Protein AF-Q12Z84-F1 (afdb_monomer)

Foldseek 3Di:
DPVVVLVVLLVQLQVQLVVCVVVVHRSVVSSVVSNVVPVVSVVCSPVVDD

Secondary structure (DSSP, 8-state):
--HHHHHHHHHHHHHHHHHHHHTTS-HHHHHHHHHHHTHHHHHHHHHT--

Solvent-accessible surface area (backbone atoms only — not comparable to full-atom values): 2784 Å² total; per-residue (Å²): 138,66,66,65,58,61,51,51,44,53,51,51,13,52,52,48,17,53,59,30,42,79,66,79,40,68,25,68,59,43,27,53,44,12,64,76,51,37,72,57,34,54,48,48,62,67,73,64,71,125

Mean predicted aligned error: 7.3 Å

Structure (mmCIF, N/CA/C/O backbone):
data_AF-Q12Z84-F1
#
_entry.id   AF-Q12Z84-F1
#
loop_
_atom_site.group_PDB
_atom_site.id
_atom_site.type_symbol
_atom_site.label_atom_id
_atom_site.label_alt_id
_atom_site.label_comp_id
_atom_site.label_asym_id
_atom_site.label_entity_id
_atom_site.label_seq_id
_atom_site.pdbx_PDB_ins_code
_atom_site.Cartn_x
_atom_site.Cartn_y
_atom_site.Cartn_z
_atom_site.occupancy
_atom_site.B_iso_or_equiv
_atom_site.auth_seq_id
_atom_site.auth_comp_id
_atom_site.auth_asym_id
_atom_site.auth_atom_id
_atom_site.pdbx_PDB_model_num
ATOM 1 N N . MET A 1 1 ? 9.686 1.073 -20.825 1.00 48.91 1 MET A N 1
ATOM 2 C CA . MET A 1 1 ? 9.993 1.818 -19.584 1.00 48.91 1 MET A CA 1
ATOM 3 C C . MET A 1 1 ? 8.908 1.449 -18.568 1.00 48.91 1 MET A C 1
ATOM 5 O O . MET A 1 1 ? 8.058 2.259 -18.248 1.00 48.91 1 MET A O 1
ATOM 9 N N . GLU A 1 2 ? 8.877 0.178 -18.148 1.00 55.31 2 GLU A N 1
ATOM 10 C CA . GLU A 1 2 ? 7.692 -0.458 -17.525 1.00 55.31 2 GLU A CA 1
ATOM 11 C C . GLU A 1 2 ? 7.819 -0.625 -15.996 1.00 55.31 2 GLU A C 1
ATOM 13 O O . GLU A 1 2 ? 6.827 -0.789 -15.293 1.00 55.31 2 GLU A O 1
ATOM 18 N N . GLN A 1 3 ? 9.038 -0.558 -15.441 1.00 55.97 3 GLN A N 1
ATOM 19 C CA . GLN A 1 3 ? 9.274 -0.884 -14.026 1.00 55.97 3 GLN A CA 1
ATOM 20 C C . GLN A 1 3 ? 8.735 0.165 -13.041 1.00 55.97 3 GLN A C 1
ATOM 22 O O . GLN A 1 3 ? 8.368 -0.181 -11.918 1.00 55.97 3 GLN A O 1
ATOM 27 N N . SER A 1 4 ? 8.613 1.429 -13.456 1.00 58.84 4 SER A N 1
ATOM 28 C CA . SER A 1 4 ? 8.052 2.487 -12.604 1.00 58.84 4 SER A CA 1
ATOM 29 C C . SER A 1 4 ? 6.572 2.280 -12.287 1.00 58.84 4 SER A C 1
ATOM 31 O O . SER A 1 4 ? 6.134 2.692 -11.218 1.00 58.84 4 SER A O 1
ATOM 33 N N . TYR A 1 5 ? 5.806 1.622 -13.165 1.00 60.78 5 TYR A N 1
ATOM 34 C CA . TYR A 1 5 ? 4.382 1.372 -12.927 1.00 60.78 5 TYR A CA 1
ATOM 35 C C . TYR A 1 5 ? 4.159 0.333 -11.825 1.00 60.78 5 TYR A C 1
ATOM 37 O O . TYR A 1 5 ? 3.336 0.556 -10.940 1.00 60.78 5 TYR A O 1
ATOM 45 N N . ALA A 1 6 ? 4.934 -0.756 -11.819 1.00 61.84 6 ALA A N 1
ATOM 46 C CA . ALA A 1 6 ? 4.848 -1.786 -10.781 1.00 61.84 6 ALA A CA 1
ATOM 47 C C . ALA A 1 6 ? 5.278 -1.252 -9.401 1.00 61.84 6 ALA A C 1
ATOM 49 O O . ALA A 1 6 ? 4.618 -1.516 -8.395 1.00 61.84 6 ALA A O 1
ATOM 50 N N . VAL A 1 7 ? 6.343 -0.442 -9.358 1.00 72.69 7 VAL A N 1
ATOM 51 C CA . VAL A 1 7 ? 6.797 0.217 -8.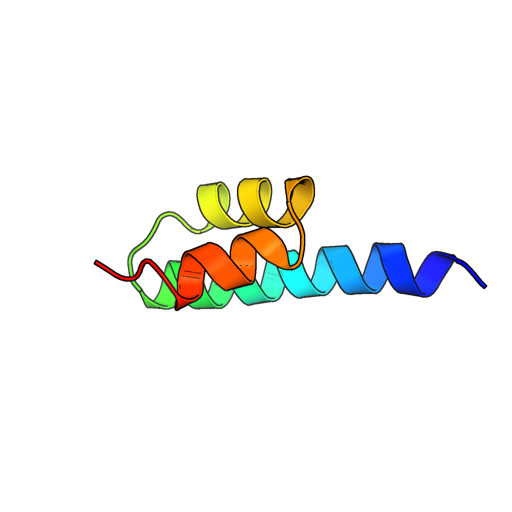121 1.00 72.69 7 VAL A CA 1
ATOM 52 C C . VAL A 1 7 ? 5.783 1.270 -7.659 1.00 72.69 7 VAL A C 1
ATOM 54 O O . VAL A 1 7 ? 5.409 1.280 -6.489 1.00 72.69 7 VAL A O 1
ATOM 57 N N . GLY A 1 8 ? 5.265 2.098 -8.572 1.00 79.81 8 GLY A N 1
ATOM 58 C CA . GLY A 1 8 ? 4.245 3.105 -8.267 1.00 79.81 8 GLY A CA 1
ATOM 59 C C . GLY A 1 8 ? 2.953 2.500 -7.712 1.00 79.81 8 GLY A C 1
ATOM 60 O O . GLY A 1 8 ? 2.384 3.027 -6.757 1.00 79.81 8 GLY A O 1
ATOM 61 N N . TRP A 1 9 ? 2.531 1.349 -8.238 1.00 82.81 9 TRP A N 1
ATOM 62 C CA . TRP A 1 9 ? 1.368 0.607 -7.747 1.00 82.81 9 TRP A CA 1
ATOM 63 C C . TRP A 1 9 ? 1.587 0.041 -6.337 1.00 82.81 9 TRP A C 1
ATOM 65 O O . TRP A 1 9 ? 0.717 0.174 -5.475 1.00 82.81 9 TRP A O 1
ATOM 75 N N . GLY A 1 10 ? 2.761 -0.541 -6.06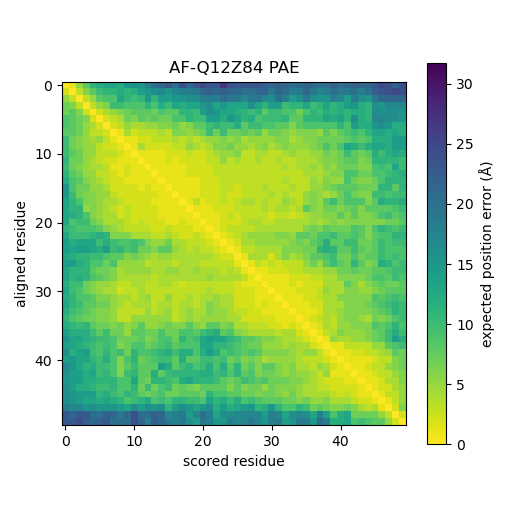3 1.00 81.31 10 GLY A N 1
ATOM 76 C CA . GLY A 1 10 ? 3.118 -1.033 -4.727 1.00 81.31 10 GLY A CA 1
ATOM 77 C C . GLY A 1 10 ? 3.186 0.086 -3.683 1.00 81.31 10 GLY A C 1
ATOM 78 O O . GLY A 1 10 ? 2.656 -0.055 -2.579 1.00 81.31 10 GLY A O 1
ATOM 79 N N . THR A 1 11 ? 3.764 1.236 -4.043 1.00 85.25 11 THR A N 1
ATOM 80 C CA . THR A 1 11 ? 3.803 2.423 -3.177 1.00 85.25 11 THR A CA 1
ATOM 81 C C . THR A 1 11 ? 2.403 2.980 -2.907 1.00 85.25 11 THR A C 1
ATOM 83 O O . THR A 1 11 ? 2.088 3.284 -1.756 1.00 85.25 11 THR A O 1
ATOM 86 N N . LEU A 1 12 ? 1.532 3.060 -3.920 1.00 84.12 12 LEU A N 1
ATOM 87 C CA . LEU A 1 12 ? 0.130 3.464 -3.747 1.00 84.12 12 LEU A CA 1
ATOM 88 C C . LEU A 1 12 ? -0.623 2.523 -2.801 1.00 84.12 12 LEU A C 1
ATOM 90 O O . LEU A 1 12 ? -1.348 2.992 -1.922 1.00 84.12 12 LEU A O 1
ATOM 94 N N . ALA A 1 13 ? -0.411 1.209 -2.927 1.00 84.44 13 ALA A N 1
ATOM 95 C CA . ALA A 1 13 ? -1.001 0.236 -2.017 1.00 84.44 13 ALA A CA 1
ATOM 96 C C .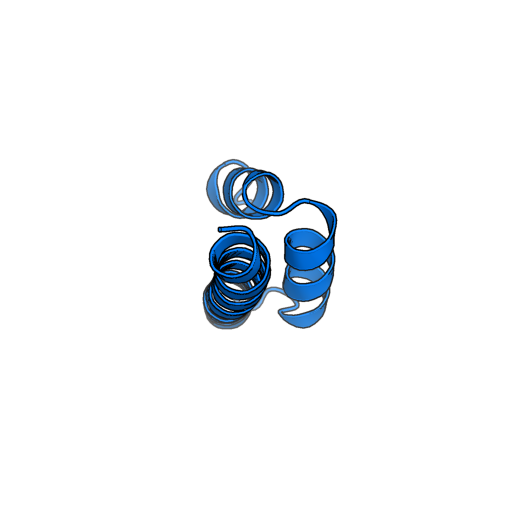 ALA A 1 13 ? -0.537 0.470 -0.573 1.00 84.44 13 ALA A C 1
ATOM 98 O O . ALA A 1 13 ? -1.373 0.517 0.325 1.00 84.44 13 ALA A O 1
ATOM 99 N N . LEU A 1 14 ? 0.757 0.709 -0.337 1.00 86.25 14 LEU A N 1
ATOM 100 C CA . LEU A 1 14 ? 1.276 1.022 1.000 1.00 86.25 14 LEU A CA 1
ATOM 101 C C . LEU A 1 14 ? 0.685 2.321 1.571 1.00 86.25 14 LEU A C 1
ATOM 103 O O . LEU A 1 14 ? 0.237 2.332 2.717 1.00 86.25 14 LEU A O 1
ATOM 107 N N . ILE A 1 15 ? 0.594 3.395 0.786 1.00 86.44 15 ILE A N 1
ATOM 108 C CA . ILE A 1 15 ? -0.013 4.659 1.238 1.00 86.44 15 ILE A CA 1
ATOM 109 C C . ILE A 1 15 ? -1.489 4.452 1.614 1.00 86.44 15 ILE A C 1
ATOM 111 O O . ILE A 1 15 ? -1.919 4.874 2.692 1.00 86.44 15 ILE A O 1
ATOM 115 N N . ASN A 1 16 ? -2.251 3.728 0.788 1.00 84.56 16 ASN A N 1
ATOM 116 C CA . ASN A 1 16 ? -3.648 3.397 1.074 1.00 84.56 16 ASN A CA 1
ATOM 117 C C . ASN A 1 16 ? -3.812 2.605 2.377 1.00 84.56 16 ASN A C 1
ATOM 119 O O . ASN A 1 16 ? -4.773 2.831 3.115 1.00 84.56 16 ASN A O 1
ATOM 123 N N . THR A 1 17 ? -2.869 1.717 2.711 1.00 86.00 17 THR A N 1
ATOM 124 C CA . THR A 1 17 ? -2.897 1.008 4.003 1.00 86.00 17 THR A CA 1
ATOM 125 C C . THR A 1 17 ? -2.675 1.922 5.191 1.00 86.00 17 THR A C 1
ATOM 127 O O . THR A 1 17 ? -3.329 1.734 6.216 1.00 86.00 17 THR A O 1
ATOM 130 N N . GLY A 1 18 ? -1.790 2.915 5.070 1.00 84.94 18 GLY A N 1
ATOM 131 C CA . GLY A 1 18 ? -1.560 3.910 6.115 1.00 84.94 18 GLY A CA 1
ATOM 132 C C . GLY A 1 18 ? -2.815 4.742 6.379 1.00 84.94 18 GLY A C 1
ATOM 133 O O . GLY A 1 18 ? -3.207 4.934 7.529 1.00 84.94 18 GLY A O 1
ATOM 134 N N . ILE A 1 19 ? -3.509 5.150 5.311 1.00 85.00 19 ILE A N 1
ATOM 135 C CA . ILE A 1 19 ? -4.773 5.900 5.388 1.00 85.00 19 ILE A CA 1
ATOM 136 C C . ILE A 1 19 ? -5.909 5.038 5.965 1.00 85.00 19 ILE A C 1
ATOM 138 O O . ILE A 1 19 ? -6.746 5.528 6.723 1.00 85.00 19 ILE A O 1
ATOM 142 N N . ALA A 1 20 ? -5.964 3.749 5.630 1.00 84.50 20 ALA A N 1
ATOM 143 C CA . ALA A 1 20 ? -6.955 2.837 6.193 1.00 84.50 20 ALA A CA 1
ATOM 144 C C . ALA A 1 20 ? -6.713 2.569 7.691 1.00 84.50 20 ALA A C 1
ATOM 146 O O . ALA A 1 20 ? -7.664 2.596 8.477 1.00 84.50 20 ALA A O 1
ATOM 147 N N . GLN A 1 21 ? -5.453 2.368 8.099 1.00 83.81 21 GLN A N 1
ATOM 148 C CA . GLN A 1 21 ? -5.078 2.166 9.504 1.00 83.81 21 GLN A CA 1
ATOM 149 C C . GLN A 1 21 ? -5.373 3.397 10.361 1.00 83.81 21 GLN A C 1
ATOM 151 O O . GLN A 1 21 ? -5.940 3.255 11.443 1.00 83.81 21 GLN A O 1
ATOM 156 N N . SER A 1 22 ? -5.090 4.606 9.860 1.0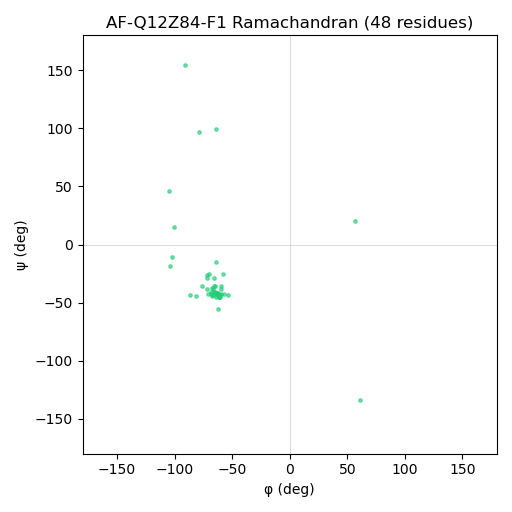0 84.38 22 SER A N 1
ATOM 157 C CA . SER A 1 22 ? -5.396 5.850 10.585 1.00 84.38 22 SER A CA 1
ATOM 158 C C . SER A 1 22 ? -6.900 6.075 10.806 1.00 84.38 22 SER A C 1
ATOM 160 O O . SER A 1 22 ? -7.294 6.862 11.662 1.00 84.38 22 SER A O 1
ATOM 162 N N . LYS A 1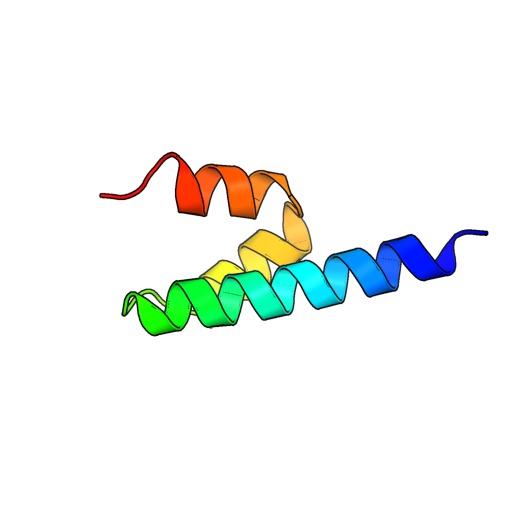 23 ? -7.757 5.339 10.085 1.00 81.75 23 LYS A N 1
ATOM 163 C CA . LYS A 1 23 ? -9.222 5.343 10.218 1.00 81.75 23 LYS A CA 1
ATOM 164 C C . LYS A 1 23 ? -9.777 4.156 11.021 1.00 81.75 23 LYS A C 1
ATOM 166 O O . LYS A 1 23 ? -10.977 3.902 10.933 1.00 81.75 23 LYS A O 1
ATOM 171 N N . ASN A 1 24 ? -8.950 3.414 11.768 1.00 80.19 24 ASN A N 1
ATOM 172 C CA . ASN A 1 24 ? -9.343 2.174 12.466 1.00 80.19 24 ASN A CA 1
ATOM 173 C C . ASN A 1 24 ? -9.948 1.093 11.538 1.00 80.19 24 ASN A C 1
ATOM 175 O O . ASN A 1 24 ? -10.647 0.186 11.991 1.00 80.19 24 ASN A O 1
ATOM 179 N N . LYS A 1 25 ? -9.703 1.159 10.222 1.00 78.50 25 LYS A N 1
ATOM 180 C CA . LYS A 1 25 ? -10.097 0.100 9.282 1.00 78.50 25 LYS A CA 1
ATOM 181 C C . LYS A 1 25 ? -8.937 -0.896 9.151 1.00 78.50 25 LYS A C 1
ATOM 183 O O . LYS A 1 25 ? -7.773 -0.555 9.350 1.00 78.50 25 LYS A O 1
ATOM 188 N N . LYS A 1 26 ? -9.240 -2.148 8.792 1.00 83.69 26 LYS A N 1
ATOM 189 C CA . LYS A 1 26 ? -8.227 -3.206 8.635 1.00 83.69 26 LYS A CA 1
ATOM 190 C C . LYS A 1 26 ? -7.255 -2.864 7.498 1.00 83.69 26 LYS A C 1
ATOM 192 O O . LYS A 1 26 ? -7.573 -3.082 6.331 1.00 83.69 26 LYS A O 1
ATOM 197 N N . GLY A 1 27 ? -6.075 -2.347 7.845 1.00 79.19 27 GLY A N 1
ATOM 198 C CA . GLY A 1 27 ? -5.036 -1.935 6.895 1.00 79.19 27 GLY A CA 1
ATOM 199 C C . GLY A 1 27 ? -4.646 -3.030 5.912 1.00 79.19 27 GLY A C 1
ATOM 200 O O . GLY A 1 27 ? -4.587 -2.778 4.718 1.00 79.19 27 GLY A O 1
ATOM 201 N N . LEU A 1 28 ? -4.483 -4.265 6.391 1.00 79.81 28 LEU A N 1
ATOM 202 C CA . LEU A 1 28 ? -4.117 -5.408 5.551 1.00 79.81 28 LEU A CA 1
ATOM 203 C C . LEU A 1 28 ? -5.193 -5.765 4.510 1.00 79.81 28 LEU A C 1
ATOM 205 O O . LEU A 1 28 ? -4.859 -6.111 3.380 1.00 79.81 28 LEU A O 1
ATOM 209 N N . ASN A 1 29 ? -6.482 -5.621 4.841 1.00 82.50 29 ASN A N 1
ATOM 210 C CA . ASN A 1 29 ? -7.550 -5.806 3.855 1.00 82.50 29 ASN A CA 1
ATOM 211 C C . ASN A 1 29 ? -7.436 -4.748 2.754 1.00 82.50 29 ASN A C 1
ATOM 213 O O . ASN A 1 29 ? -7.490 -5.081 1.577 1.00 82.50 29 ASN A O 1
ATOM 217 N N . TRP A 1 30 ? -7.208 -3.487 3.123 1.00 80.75 30 TRP A N 1
ATOM 218 C CA . TRP A 1 30 ? -7.037 -2.401 2.156 1.00 80.75 30 TRP A CA 1
ATOM 219 C C . TRP A 1 30 ? -5.727 -2.481 1.369 1.00 80.75 30 TRP A C 1
ATOM 221 O O . TRP A 1 30 ? -5.688 -2.010 0.233 1.00 80.75 30 TRP A O 1
ATOM 231 N N . PHE A 1 31 ? -4.697 -3.129 1.922 1.00 84.50 31 PHE A N 1
ATOM 232 C CA . PHE A 1 31 ? -3.463 -3.463 1.212 1.00 84.50 31 PHE A CA 1
ATOM 233 C C . PHE A 1 31 ? -3.753 -4.406 0.056 1.00 84.50 31 PHE A C 1
ATOM 235 O O . PHE A 1 31 ? -3.444 -4.087 -1.082 1.00 84.50 31 PHE A O 1
ATOM 242 N N . LEU A 1 32 ? -4.388 -5.544 0.353 1.00 83.31 32 LEU A N 1
ATOM 243 C CA . LEU A 1 32 ? -4.695 -6.580 -0.629 1.00 83.31 32 LEU A CA 1
ATOM 244 C C . LEU A 1 32 ? -5.677 -6.067 -1.683 1.00 83.31 32 LEU A C 1
ATOM 246 O O . LEU A 1 32 ? -5.476 -6.298 -2.871 1.00 83.31 32 LEU A O 1
ATOM 250 N N . ILE A 1 33 ? -6.686 -5.299 -1.257 1.00 80.56 33 ILE A N 1
ATOM 251 C CA . ILE A 1 33 ? -7.632 -4.628 -2.155 1.00 80.56 33 ILE A CA 1
ATOM 252 C C . ILE A 1 33 ? -6.885 -3.637 -3.063 1.00 80.56 33 ILE A C 1
ATOM 254 O O . ILE A 1 33 ? -7.104 -3.659 -4.268 1.00 80.56 33 ILE A O 1
ATOM 258 N N . SER A 1 34 ? -5.965 -2.816 -2.540 1.00 80.31 34 SER A N 1
ATOM 259 C CA . SER A 1 34 ? -5.176 -1.873 -3.359 1.00 80.31 34 SER A CA 1
ATOM 260 C C . SER A 1 34 ? -4.129 -2.555 -4.232 1.00 80.31 34 SER A C 1
ATOM 262 O O . SER A 1 34 ? -3.817 -2.059 -5.307 1.00 80.31 34 SER A O 1
ATOM 264 N N . LEU A 1 35 ? -3.609 -3.704 -3.815 1.00 81.94 35 LEU A N 1
ATOM 265 C CA . LEU A 1 35 ? -2.659 -4.479 -4.599 1.00 81.94 35 LEU A CA 1
ATOM 266 C C . LEU A 1 35 ? -3.346 -5.138 -5.804 1.00 81.94 35 LEU A C 1
ATOM 268 O O . LEU A 1 35 ? -2.776 -5.125 -6.888 1.00 81.94 35 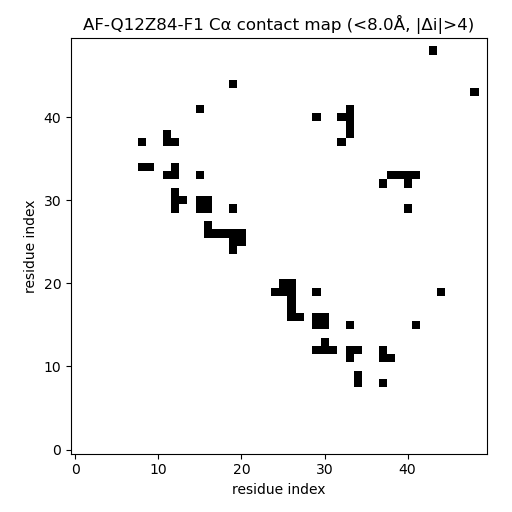LEU A O 1
ATOM 272 N N . LEU A 1 36 ? -4.581 -5.630 -5.643 1.00 80.38 36 LEU A N 1
ATOM 273 C CA . LEU A 1 36 ? -5.375 -6.230 -6.725 1.00 80.38 36 LEU A CA 1
ATOM 274 C C . LEU A 1 36 ? -6.084 -5.206 -7.622 1.00 80.38 36 LEU A C 1
ATOM 276 O O . LEU A 1 36 ? -6.106 -5.369 -8.837 1.00 80.38 36 LEU A O 1
ATOM 280 N N . LEU A 1 37 ? -6.701 -4.179 -7.034 1.00 74.94 37 L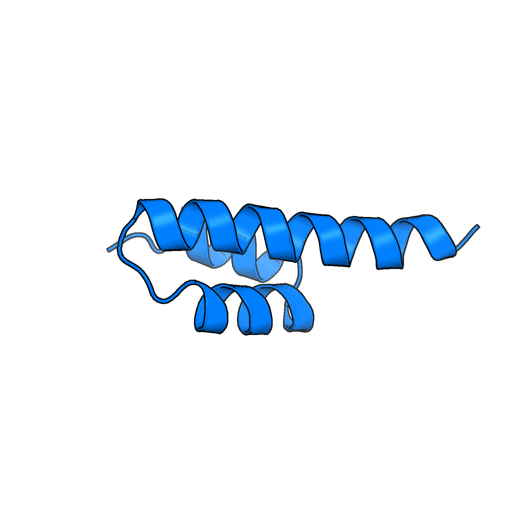EU A N 1
ATOM 281 C CA . LEU A 1 37 ? -7.570 -3.230 -7.748 1.00 74.94 37 LEU A CA 1
ATOM 282 C C . LEU A 1 37 ? -6.882 -1.891 -8.046 1.00 74.94 37 LEU A C 1
ATOM 284 O O . LEU A 1 37 ? -7.424 -1.069 -8.787 1.00 74.94 37 LEU A O 1
ATOM 288 N N . GLY A 1 38 ? -5.705 -1.643 -7.470 1.00 77.50 38 GLY A N 1
ATOM 289 C CA . GLY A 1 38 ? -4.922 -0.442 -7.738 1.00 77.50 38 GLY A CA 1
ATOM 290 C C . GLY A 1 38 ? -5.661 0.845 -7.365 1.00 77.50 38 GLY A C 1
ATOM 291 O O . GLY A 1 38 ? -6.269 0.917 -6.293 1.00 77.50 38 GLY A O 1
ATOM 292 N N . PRO A 1 39 ? -5.663 1.867 -8.242 1.00 69.19 39 PRO A N 1
ATOM 293 C CA . PRO A 1 39 ? -6.333 3.148 -7.998 1.00 69.19 39 PRO A CA 1
ATOM 294 C C . PRO A 1 39 ? -7.839 3.030 -7.717 1.00 69.19 39 PRO A C 1
ATOM 296 O O . PRO A 1 39 ? -8.410 3.887 -7.042 1.00 69.19 39 PRO A O 1
ATOM 299 N N . ILE A 1 40 ? -8.488 1.963 -8.198 1.00 75.38 40 ILE A N 1
ATOM 300 C CA . ILE A 1 40 ? -9.917 1.710 -7.971 1.00 75.38 40 ILE A CA 1
ATOM 301 C C . ILE A 1 40 ? -10.175 1.440 -6.483 1.00 75.38 40 ILE A C 1
ATOM 303 O O . ILE A 1 40 ? -11.174 1.903 -5.936 1.00 75.38 40 ILE A O 1
ATOM 307 N N . ALA A 1 41 ? -9.242 0.776 -5.792 1.00 71.81 41 ALA A N 1
ATOM 308 C CA . ALA A 1 41 ? -9.320 0.594 -4.346 1.00 71.81 41 ALA A CA 1
ATOM 309 C C . ALA A 1 41 ? -9.288 1.931 -3.604 1.00 71.81 41 ALA A C 1
ATOM 311 O O . ALA A 1 41 ? -10.071 2.133 -2.680 1.00 71.81 41 ALA A O 1
ATOM 312 N N . THR A 1 42 ? -8.426 2.862 -4.029 1.00 70.62 42 THR A N 1
ATOM 313 C CA . THR A 1 42 ? -8.373 4.222 -3.473 1.00 70.62 42 THR A CA 1
ATOM 314 C C . THR A 1 42 ? -9.703 4.934 -3.672 1.00 70.62 42 THR A C 1
ATOM 316 O O . THR A 1 42 ? -10.214 5.576 -2.756 1.00 70.62 42 THR A O 1
ATOM 319 N N . PHE A 1 43 ? -10.287 4.791 -4.862 1.00 73.62 43 PHE A N 1
ATOM 320 C CA . PHE A 1 43 ? -11.560 5.416 -5.184 1.00 73.62 43 PHE A CA 1
ATOM 321 C C . PHE A 1 43 ? -12.683 4.872 -4.299 1.00 73.62 43 PHE A C 1
ATOM 323 O O . PHE A 1 43 ? -13.449 5.653 -3.753 1.00 73.62 43 PHE A O 1
ATOM 330 N N . ILE A 1 44 ? -12.733 3.558 -4.059 1.00 74.56 44 ILE A N 1
ATOM 331 C CA . ILE A 1 44 ? -13.722 2.948 -3.159 1.00 74.56 44 ILE A CA 1
ATOM 332 C C . ILE A 1 44 ? -13.468 3.350 -1.696 1.00 74.56 44 ILE A C 1
ATOM 334 O O . ILE A 1 44 ? -14.415 3.682 -0.987 1.00 74.56 44 ILE A O 1
ATOM 338 N N .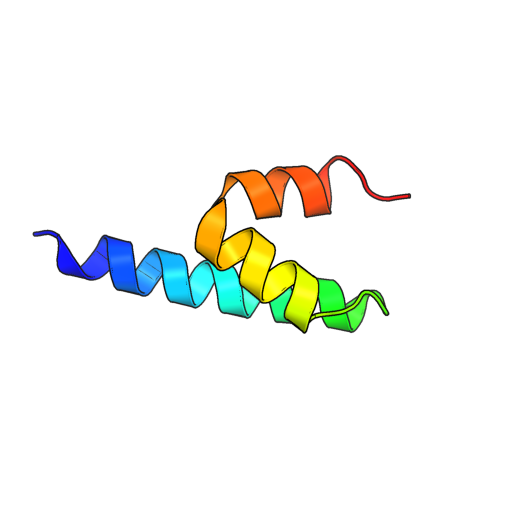 LEU A 1 45 ? -12.203 3.388 -1.253 1.00 72.50 45 LEU A N 1
ATOM 339 C CA . LEU A 1 45 ? -11.804 3.835 0.092 1.00 72.50 45 LEU A CA 1
ATOM 340 C C . LEU A 1 45 ? -12.289 5.259 0.389 1.00 72.50 45 LEU A C 1
ATOM 342 O O . LEU A 1 45 ? -12.720 5.553 1.506 1.00 72.50 45 LEU A O 1
ATOM 346 N N . VAL A 1 46 ? -12.168 6.152 -0.595 1.00 72.06 46 VAL A N 1
ATOM 347 C CA . VAL A 1 46 ? -12.494 7.574 -0.450 1.00 72.06 46 VAL A CA 1
ATOM 348 C C . VAL A 1 46 ? -13.978 7.842 -0.714 1.00 72.06 46 VAL A C 1
ATOM 350 O O . VAL A 1 46 ? -14.592 8.575 0.060 1.00 72.06 46 VAL A O 1
ATOM 353 N N . ALA A 1 47 ? -14.565 7.243 -1.754 1.00 75.25 47 AL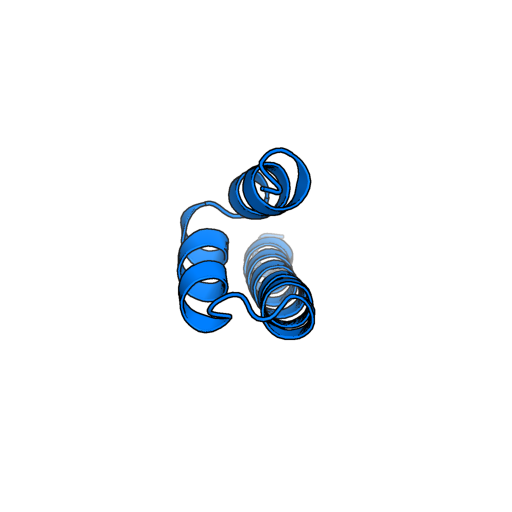A A N 1
ATOM 354 C CA . ALA A 1 47 ? -15.948 7.487 -2.167 1.00 75.25 47 ALA A CA 1
ATOM 355 C C . ALA A 1 47 ? -16.982 6.788 -1.271 1.00 75.25 47 ALA A C 1
ATOM 357 O O . ALA A 1 47 ? -18.032 7.360 -0.999 1.00 75.25 47 ALA A O 1
ATOM 358 N N . PHE A 1 48 ? -16.690 5.583 -0.770 1.00 69.31 48 PHE A N 1
ATOM 359 C CA . PHE A 1 48 ? -17.624 4.792 0.044 1.00 69.31 48 PHE A CA 1
ATOM 360 C C . PHE A 1 48 ? -17.261 4.807 1.531 1.00 69.31 48 PHE A C 1
ATOM 362 O O . PHE A 1 48 ? -17.242 3.777 2.210 1.00 69.31 48 PHE A O 1
ATOM 369 N N . LYS A 1 49 ? -16.965 5.994 2.065 1.00 54.03 49 LYS A N 1
ATOM 370 C CA . LYS A 1 49 ? -16.733 6.160 3.500 1.00 54.03 49 LYS A CA 1
ATOM 371 C C . LYS A 1 49 ? -18.070 6.207 4.258 1.00 54.03 49 LYS A C 1
ATOM 373 O O . LYS A 1 49 ? -18.648 7.280 4.403 1.00 54.03 49 LYS A O 1
ATOM 378 N N . SER A 1 50 ? -18.486 5.057 4.800 1.00 47.22 50 SER A N 1
ATOM 379 C CA . SER A 1 50 ? -19.386 4.945 5.962 1.00 47.22 50 SER A CA 1
ATOM 380 C C . SER A 1 50 ? -18.677 4.345 7.180 1.00 47.22 50 SER A C 1
ATOM 382 O O . SER A 1 50 ? -17.651 3.618 7.042 1.00 47.22 50 SER A O 1
#

Radius of gyration: 10.86 Å; Cα contacts (8 Å, |Δi|>4): 38; chains: 1; bounding box: 29×14×32 Å

Sequence (50 aa):
MEQSYAVGWGTLALINTGIAQSKNKKGLNWFLISLLLGPIATFILVAFKS

pLDDT: mean 75.87, std 10.27, range [47.22, 86.44]

Organism: Methanococcoides burtonii (strain DSM 6242 / NBRC 107633 / OCM 468 / ACE-M) (NCBI:txid259564)